Protein AF-A0A7Z7IGA4-F1 (afdb_monomer_lite)

Structure (mmCIF, N/CA/C/O backbone):
data_AF-A0A7Z7IGA4-F1
#
_entry.id   AF-A0A7Z7IGA4-F1
#
loop_
_atom_site.group_PDB
_atom_site.id
_atom_site.type_symbol
_atom_site.label_atom_id
_atom_site.label_alt_id
_atom_site.label_comp_id
_atom_site.label_asym_id
_atom_site.label_entity_id
_atom_site.label_seq_id
_atom_site.pdbx_PDB_ins_code
_atom_site.Cartn_x
_atom_site.Cartn_y
_atom_site.Cartn_z
_atom_site.occupancy
_atom_site.B_iso_or_equiv
_atom_site.auth_seq_id
_atom_site.auth_comp_id
_atom_site.auth_asym_id
_atom_site.auth_atom_id
_atom_site.pdbx_PDB_model_num
ATOM 1 N N . MET A 1 1 ? 48.650 21.631 -18.322 1.00 57.47 1 MET A N 1
ATOM 2 C CA . MET A 1 1 ? 47.299 22.144 -18.652 1.00 57.47 1 MET A CA 1
ATOM 3 C C . MET A 1 1 ? 46.477 21.153 -19.477 1.00 57.47 1 MET A C 1
ATOM 5 O O . MET A 1 1 ? 45.385 20.822 -19.048 1.00 57.47 1 MET A O 1
ATOM 9 N N . LYS A 1 2 ? 46.986 20.619 -20.602 1.00 58.34 2 LYS A N 1
ATOM 10 C CA . LYS A 1 2 ? 46.256 19.642 -21.442 1.00 58.34 2 LYS A CA 1
ATOM 11 C C . LYS A 1 2 ? 45.851 18.351 -20.706 1.00 58.34 2 LYS A C 1
ATOM 13 O O . LYS A 1 2 ? 44.697 17.960 -20.766 1.00 58.34 2 LYS A O 1
ATOM 18 N N . HIS A 1 3 ? 46.769 17.742 -19.952 1.00 60.06 3 HIS A N 1
ATOM 19 C CA . HIS A 1 3 ? 46.499 16.492 -19.223 1.00 60.06 3 HIS A CA 1
ATOM 20 C C . HIS A 1 3 ? 45.496 16.657 -18.074 1.00 60.06 3 HIS A C 1
ATOM 22 O O . HIS A 1 3 ? 44.693 15.769 -17.821 1.00 60.06 3 HIS A O 1
ATOM 28 N N . THR A 1 4 ? 45.501 17.816 -17.412 1.00 62.72 4 THR A N 1
ATOM 29 C CA . THR A 1 4 ? 44.571 18.138 -16.323 1.00 62.72 4 THR A CA 1
ATOM 30 C C . THR A 1 4 ? 43.134 18.244 -16.834 1.00 62.72 4 THR A C 1
ATOM 32 O O . THR A 1 4 ? 42.212 17.763 -16.184 1.00 62.72 4 THR A O 1
ATOM 35 N N . LEU A 1 5 ? 42.958 18.811 -18.033 1.00 64.06 5 LEU A N 1
ATOM 36 C CA . LEU A 1 5 ? 41.659 18.900 -18.697 1.00 64.06 5 LEU A CA 1
ATOM 37 C C . LEU A 1 5 ? 41.142 17.508 -19.098 1.00 64.06 5 LEU A C 1
ATOM 39 O O . LEU A 1 5 ? 39.977 17.205 -18.867 1.00 64.06 5 LEU A O 1
ATOM 43 N N . SER A 1 6 ? 42.022 16.639 -19.613 1.00 67.31 6 SER A N 1
ATOM 44 C CA . SER A 1 6 ? 41.677 15.265 -20.013 1.00 67.31 6 SER A CA 1
ATOM 45 C C . SER A 1 6 ? 41.250 14.373 -18.840 1.00 67.31 6 SER A C 1
ATOM 47 O O . SER A 1 6 ? 40.320 13.579 -18.974 1.00 67.31 6 SER A O 1
ATOM 49 N N . ILE A 1 7 ? 41.902 14.508 -17.680 1.00 70.69 7 ILE A N 1
ATOM 50 C CA . ILE A 1 7 ? 41.540 13.749 -16.472 1.00 70.69 7 ILE A CA 1
ATOM 51 C C . ILE A 1 7 ? 40.176 14.208 -15.945 1.00 70.69 7 ILE A C 1
ATOM 53 O O . ILE A 1 7 ? 39.344 13.374 -15.595 1.00 70.69 7 ILE A O 1
ATOM 57 N N . LEU A 1 8 ? 39.913 15.518 -15.952 1.00 71.19 8 LEU A N 1
ATOM 58 C CA . LEU A 1 8 ? 38.637 16.065 -15.493 1.00 71.19 8 LEU A CA 1
ATOM 59 C C . LEU A 1 8 ? 37.469 15.611 -16.383 1.00 71.19 8 LEU A C 1
ATOM 61 O O . LEU A 1 8 ? 36.411 15.252 -15.871 1.00 71.19 8 LEU A O 1
ATOM 65 N N . THR A 1 9 ? 37.671 15.553 -17.703 1.00 69.31 9 THR A N 1
ATOM 66 C CA . THR A 1 9 ? 36.652 15.045 -18.637 1.00 69.31 9 THR A CA 1
ATOM 67 C C . THR A 1 9 ? 36.370 13.555 -18.456 1.00 69.31 9 THR A C 1
ATOM 69 O O . THR A 1 9 ? 35.217 13.142 -18.554 1.00 69.31 9 THR A O 1
ATOM 72 N N . LEU A 1 10 ? 37.390 12.745 -18.148 1.00 70.50 10 LEU A N 1
ATOM 73 C CA . LEU A 1 10 ? 37.212 11.307 -17.927 1.00 70.50 10 LEU A CA 1
ATOM 74 C C . LEU A 1 10 ? 36.508 11.024 -16.590 1.00 70.50 10 LEU A C 1
ATOM 76 O O . LEU A 1 10 ? 35.638 10.160 -16.519 1.00 70.50 10 LEU A O 1
ATOM 80 N N . ALA A 1 11 ? 36.837 11.796 -15.551 1.00 66.62 11 ALA A N 1
ATOM 81 C CA . ALA A 1 11 ? 36.171 11.718 -14.255 1.00 66.62 11 ALA A CA 1
ATOM 82 C C . ALA A 1 11 ? 34.686 12.107 -14.350 1.00 66.62 11 ALA A C 1
ATOM 84 O O . ALA A 1 11 ? 33.841 11.433 -13.767 1.00 66.62 11 ALA A O 1
ATOM 85 N N . LEU A 1 12 ? 34.349 13.142 -15.127 1.00 64.25 12 LEU A N 1
ATOM 86 C CA . LEU A 1 12 ? 32.959 13.563 -15.312 1.00 64.25 12 LEU A CA 1
ATOM 87 C C . LEU A 1 12 ? 32.132 12.517 -16.080 1.00 64.25 12 LEU A C 1
ATOM 89 O O . LEU A 1 12 ? 30.990 12.256 -15.710 1.00 64.25 12 LEU A O 1
ATOM 93 N N . ALA A 1 13 ? 32.724 11.861 -17.084 1.00 63.81 13 ALA A N 1
ATOM 94 C CA . ALA A 1 13 ? 32.073 10.774 -17.819 1.00 63.81 13 ALA A CA 1
ATOM 95 C C . ALA A 1 13 ? 31.801 9.537 -16.939 1.00 63.81 13 ALA A C 1
ATOM 97 O O . ALA A 1 13 ? 30.777 8.879 -17.103 1.00 63.81 13 ALA A O 1
ATOM 98 N N . ALA A 1 14 ? 32.675 9.235 -15.972 1.00 63.88 14 ALA A N 1
ATOM 99 C CA . ALA A 1 14 ? 32.486 8.111 -15.051 1.00 63.88 14 ALA A CA 1
ATOM 100 C C . ALA A 1 14 ? 31.331 8.328 -14.050 1.00 63.88 14 ALA A C 1
ATOM 102 O O . ALA A 1 14 ? 30.730 7.362 -13.578 1.00 63.88 14 ALA A O 1
ATOM 103 N N . VAL A 1 15 ? 30.991 9.583 -13.735 1.00 62.53 15 VAL A N 1
ATOM 104 C CA . VAL A 1 15 ? 29.890 9.917 -12.814 1.00 62.53 15 VAL A CA 1
ATOM 105 C C . VAL A 1 15 ? 28.524 9.797 -13.499 1.00 62.53 15 VAL A C 1
ATOM 107 O O . VAL A 1 15 ? 27.558 9.392 -12.858 1.00 62.53 15 VAL A O 1
ATOM 110 N N . THR A 1 16 ? 28.425 10.066 -14.806 1.00 61.34 16 THR A N 1
ATOM 111 C CA . T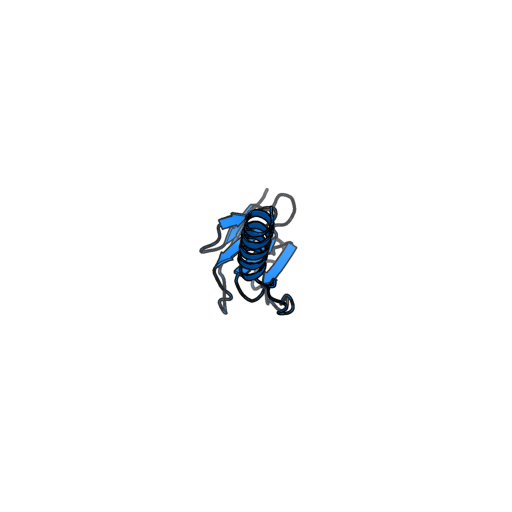HR A 1 16 ? 27.141 9.995 -15.531 1.00 61.34 16 THR A CA 1
ATOM 112 C C . THR A 1 16 ? 26.679 8.567 -15.835 1.00 61.34 16 THR A C 1
ATOM 114 O O . THR A 1 16 ? 25.499 8.358 -16.090 1.00 61.34 16 THR A O 1
ATOM 117 N N . LEU A 1 17 ? 27.575 7.575 -15.781 1.00 60.03 17 LEU A N 1
ATOM 118 C CA . LEU A 1 17 ? 27.256 6.154 -16.006 1.00 60.03 17 LEU A CA 1
ATOM 119 C C . LEU A 1 17 ? 26.478 5.494 -14.854 1.00 60.03 17 LEU A C 1
ATOM 121 O O . LEU A 1 17 ? 25.923 4.418 -15.045 1.00 60.03 17 LEU A O 1
ATOM 125 N N . HIS A 1 18 ? 26.416 6.126 -13.679 1.00 57.25 18 HIS A N 1
ATOM 126 C CA . HIS A 1 18 ? 25.700 5.598 -12.510 1.00 57.25 18 HIS A CA 1
ATOM 127 C C . HIS A 1 18 ? 24.316 6.227 -12.300 1.00 57.25 18 HIS A C 1
ATOM 129 O O . HIS A 1 18 ? 23.675 5.974 -11.283 1.00 57.25 18 HIS A O 1
ATOM 135 N N . ALA A 1 19 ? 23.840 7.045 -13.242 1.00 59.50 19 ALA A N 1
ATOM 136 C CA . ALA A 1 19 ? 22.472 7.540 -13.211 1.00 59.50 19 ALA A CA 1
ATOM 137 C C . ALA A 1 19 ? 21.523 6.413 -13.645 1.00 59.50 19 ALA A C 1
ATOM 139 O O . ALA A 1 19 ? 21.253 6.227 -14.831 1.00 59.50 19 AL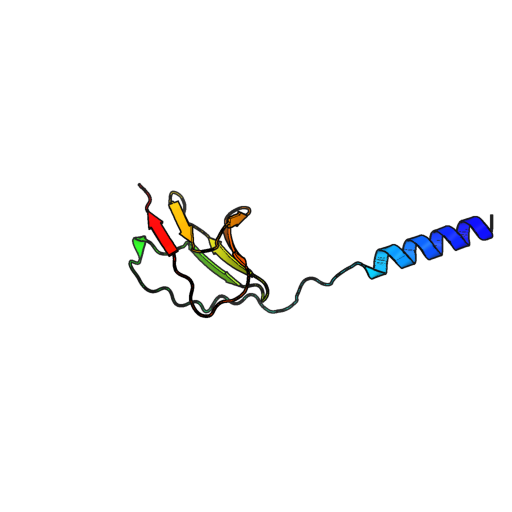A A O 1
ATOM 140 N N . THR A 1 20 ? 21.034 5.632 -12.684 1.00 63.81 20 THR A N 1
ATOM 141 C CA . THR A 1 20 ? 19.926 4.705 -12.920 1.00 63.81 20 THR A CA 1
ATOM 142 C C . THR A 1 20 ? 18.673 5.534 -13.185 1.00 63.81 20 THR A C 1
ATOM 144 O O . THR A 1 20 ? 18.275 6.333 -12.335 1.00 63.81 20 THR A O 1
ATOM 147 N N . ALA A 1 21 ? 18.054 5.376 -14.356 1.00 60.44 21 ALA A N 1
ATOM 148 C CA . ALA A 1 21 ? 16.716 5.910 -14.575 1.00 60.44 21 ALA A CA 1
ATOM 149 C C . ALA A 1 21 ? 15.788 5.301 -13.516 1.00 60.44 21 ALA A C 1
ATOM 151 O O . ALA A 1 21 ? 15.802 4.085 -13.320 1.00 60.44 21 ALA A O 1
ATOM 152 N N . ALA A 1 22 ? 15.027 6.138 -12.808 1.00 64.00 22 ALA A N 1
ATOM 153 C CA . ALA A 1 22 ? 13.944 5.636 -11.974 1.00 64.00 22 ALA A CA 1
ATOM 154 C C . ALA A 1 22 ? 13.013 4.804 -12.865 1.00 64.00 22 ALA A C 1
ATOM 156 O O . ALA A 1 22 ? 12.760 5.202 -14.008 1.00 64.00 22 ALA A O 1
ATOM 157 N N . GLY A 1 23 ? 12.564 3.648 -12.368 1.00 61.62 23 GLY A N 1
ATOM 158 C CA . GLY A 1 23 ? 11.643 2.786 -13.101 1.00 61.62 23 GLY A CA 1
ATOM 159 C C . GLY A 1 23 ? 10.466 3.615 -13.606 1.00 61.62 23 GLY A C 1
ATOM 160 O O . GLY A 1 23 ? 9.824 4.322 -12.835 1.00 61.62 23 GLY A O 1
ATOM 161 N N . THR A 1 24 ? 10.234 3.597 -14.917 1.00 60.34 24 THR A N 1
ATOM 162 C CA . THR A 1 24 ? 9.073 4.255 -15.534 1.00 60.34 24 THR A CA 1
ATOM 163 C C . THR A 1 24 ? 7.853 3.345 -15.546 1.00 60.34 24 THR A C 1
ATOM 165 O O . THR A 1 24 ? 6.888 3.645 -16.250 1.00 60.34 24 THR A O 1
ATOM 168 N N . ASP A 1 25 ? 7.915 2.216 -14.837 1.00 69.19 25 ASP A N 1
ATOM 169 C CA . ASP A 1 25 ? 6.758 1.358 -14.679 1.00 69.19 25 ASP A CA 1
ATOM 170 C C . ASP A 1 25 ? 5.657 2.187 -14.009 1.00 69.19 25 ASP A C 1
ATOM 172 O O . ASP A 1 25 ? 5.910 2.877 -13.013 1.00 69.19 25 ASP A O 1
ATOM 176 N N . PRO A 1 26 ? 4.461 2.240 -14.616 1.00 82.38 26 PRO A N 1
ATOM 177 C CA . PRO A 1 26 ? 3.372 3.010 -14.056 1.00 82.38 26 PRO A CA 1
ATOM 178 C C . PRO A 1 26 ? 3.069 2.466 -12.664 1.00 82.38 26 PRO A C 1
ATOM 180 O O . PRO A 1 26 ? 2.978 1.256 -12.476 1.00 82.38 26 PRO A O 1
ATOM 183 N N . LEU A 1 27 ? 2.914 3.375 -11.701 1.00 93.00 27 LEU A N 1
ATOM 184 C CA . LEU A 1 27 ? 2.452 3.010 -10.369 1.00 93.00 27 LEU A CA 1
ATOM 185 C C . LEU A 1 27 ? 1.140 2.232 -10.496 1.00 93.00 27 LEU A C 1
ATOM 187 O O . LEU A 1 27 ? 0.209 2.692 -11.164 1.00 93.00 27 LEU A O 1
ATOM 191 N N . ASP A 1 28 ? 1.078 1.082 -9.842 1.00 94.62 28 ASP A N 1
ATOM 192 C CA . ASP A 1 28 ? -0.084 0.204 -9.864 1.00 94.62 28 ASP A CA 1
ATOM 193 C C . ASP A 1 28 ? -0.886 0.381 -8.571 1.00 94.62 28 ASP A C 1
ATOM 195 O O . ASP A 1 28 ? -0.367 0.192 -7.469 1.00 94.62 28 ASP A O 1
ATOM 199 N N . PHE A 1 29 ? -2.148 0.787 -8.720 1.00 95.62 29 PHE A N 1
ATOM 200 C CA . PHE A 1 29 ? -3.089 1.082 -7.636 1.00 95.62 29 PHE A CA 1
ATOM 201 C C . PHE A 1 29 ? -4.228 0.056 -7.546 1.00 95.62 29 PHE A C 1
ATOM 203 O O . PHE A 1 29 ? -5.124 0.225 -6.713 1.00 95.62 29 PHE A O 1
ATOM 210 N N . ASP A 1 30 ? -4.220 -0.993 -8.371 1.00 94.44 30 ASP A N 1
ATOM 211 C CA . ASP A 1 30 ? -5.358 -1.900 -8.571 1.00 94.44 30 ASP A CA 1
ATOM 212 C C . ASP A 1 30 ? -5.443 -2.997 -7.487 1.00 94.44 30 ASP A C 1
ATOM 214 O O . ASP A 1 30 ? -5.746 -4.162 -7.746 1.00 94.44 30 ASP A O 1
ATOM 218 N N . TYR A 1 31 ? -5.203 -2.618 -6.230 1.00 94.94 31 TYR A N 1
ATOM 219 C CA . TYR A 1 31 ? -5.272 -3.519 -5.083 1.00 94.94 31 TYR A CA 1
ATOM 220 C C . TYR A 1 31 ? -6.702 -3.687 -4.567 1.00 94.94 31 TYR A C 1
ATOM 222 O O . TYR A 1 31 ? -7.377 -2.725 -4.185 1.00 94.94 31 TYR A O 1
ATOM 230 N N . GLU A 1 32 ? -7.134 -4.940 -4.436 1.00 95.44 32 GLU A N 1
ATOM 231 C CA . GLU A 1 32 ? -8.330 -5.286 -3.677 1.00 95.44 32 GLU A CA 1
ATOM 232 C C . GLU A 1 32 ? -8.003 -5.378 -2.181 1.00 95.44 32 GLU A C 1
ATOM 234 O O . GLU A 1 32 ? -7.048 -6.035 -1.767 1.00 95.44 32 GLU A O 1
ATOM 239 N N . ILE A 1 33 ? -8.818 -4.729 -1.346 1.00 93.94 33 ILE A N 1
ATOM 240 C CA . ILE A 1 33 ? -8.659 -4.774 0.109 1.00 93.94 33 ILE A CA 1
ATOM 241 C C . ILE A 1 33 ? -9.834 -5.527 0.719 1.00 93.94 33 ILE A C 1
ATOM 243 O O . ILE A 1 33 ? -10.953 -5.015 0.782 1.00 93.94 33 ILE A O 1
ATOM 247 N N . ALA A 1 34 ? -9.551 -6.727 1.217 1.00 91.25 34 ALA A N 1
ATOM 248 C CA . ALA A 1 34 ? -10.493 -7.516 1.995 1.00 91.25 34 ALA A CA 1
ATOM 249 C C . ALA A 1 34 ? -10.491 -7.074 3.469 1.00 91.25 34 ALA A C 1
ATOM 251 O O . ALA A 1 34 ? -9.432 -6.889 4.067 1.00 91.25 34 ALA A O 1
ATOM 252 N N . GLY A 1 35 ? -11.675 -6.953 4.076 1.00 85.38 35 GLY A N 1
ATOM 253 C CA . GLY A 1 35 ? -11.828 -6.679 5.509 1.00 85.38 35 GLY A CA 1
ATOM 254 C C . GLY A 1 35 ? -12.761 -5.513 5.831 1.00 85.38 35 GLY A C 1
ATOM 255 O O . GLY A 1 35 ? -13.573 -5.086 5.011 1.00 85.38 35 GLY A O 1
ATOM 256 N N . ASN A 1 36 ? -12.668 -5.016 7.067 1.00 87.75 36 ASN A N 1
ATOM 257 C CA . ASN A 1 36 ? -13.493 -3.914 7.551 1.00 87.75 36 ASN A CA 1
ATOM 258 C C . ASN A 1 36 ? -13.084 -2.587 6.889 1.00 87.75 36 ASN A C 1
ATOM 260 O O . ASN A 1 36 ? -11.914 -2.205 6.890 1.00 87.75 36 ASN A O 1
ATOM 264 N N . VAL A 1 37 ? -14.065 -1.832 6.389 1.00 87.56 37 VAL A N 1
ATOM 265 C CA . VAL A 1 37 ? -13.848 -0.523 5.754 1.00 87.56 37 VAL A CA 1
ATOM 266 C C . VAL A 1 37 ? -13.167 0.492 6.681 1.00 87.56 37 VAL A C 1
ATOM 268 O O . VAL A 1 37 ? -12.419 1.343 6.199 1.00 87.56 37 VAL A O 1
ATOM 271 N N . LEU A 1 38 ? -13.384 0.393 7.998 1.00 87.44 38 LEU A N 1
ATOM 272 C CA . LEU A 1 38 ? -12.771 1.283 8.994 1.00 87.44 38 LEU A CA 1
ATOM 273 C C . LEU A 1 38 ? -11.280 0.995 9.211 1.00 87.44 38 LEU A C 1
ATOM 275 O O . LEU A 1 38 ? -10.522 1.884 9.585 1.00 87.44 38 LEU A O 1
ATOM 279 N N . GLU A 1 39 ? -10.853 -0.233 8.934 1.00 90.94 39 GLU A N 1
ATOM 280 C CA . GLU A 1 39 ? -9.465 -0.683 9.065 1.00 90.94 39 GLU A CA 1
ATOM 281 C C . GLU A 1 39 ? -8.678 -0.503 7.764 1.00 90.94 39 GLU A C 1
ATOM 283 O O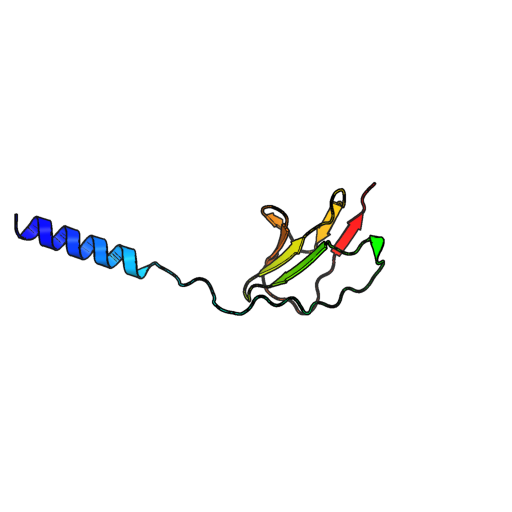 . GLU A 1 39 ? -7.474 -0.747 7.715 1.00 90.94 39 GLU A O 1
ATOM 288 N N . ARG A 1 40 ? -9.336 -0.047 6.694 1.00 93.81 40 ARG A N 1
ATOM 289 C CA . ARG A 1 40 ? -8.718 0.111 5.382 1.00 93.81 40 ARG A CA 1
ATOM 290 C C . ARG A 1 40 ? -7.670 1.234 5.394 1.00 93.81 40 ARG A C 1
ATOM 292 O O . ARG A 1 40 ? -8.012 2.355 5.795 1.00 93.81 40 ARG A O 1
ATOM 299 N N . PRO A 1 41 ? -6.449 0.988 4.884 1.00 95.56 41 PRO A N 1
ATOM 300 C CA . PRO A 1 41 ? -5.472 2.036 4.608 1.00 95.56 41 PRO A CA 1
ATOM 301 C C . PRO A 1 41 ? -6.056 3.188 3.770 1.00 95.56 41 PRO A C 1
ATOM 303 O O . PRO A 1 41 ? -7.123 3.085 3.148 1.00 95.56 41 PRO A O 1
ATOM 306 N N . ALA A 1 42 ? -5.375 4.327 3.772 1.00 95.81 42 ALA A N 1
ATOM 307 C CA . ALA A 1 42 ? -5.731 5.459 2.925 1.00 95.81 42 ALA A CA 1
ATOM 308 C C . ALA A 1 42 ? -5.422 5.177 1.448 1.00 95.81 42 ALA A C 1
ATOM 310 O O . ALA A 1 42 ? -6.217 5.551 0.588 1.00 95.81 42 ALA A O 1
ATOM 311 N N . LEU A 1 43 ? -4.295 4.511 1.182 1.00 96.56 43 LEU A N 1
ATOM 312 C CA . LEU A 1 43 ? -3.786 4.218 -0.154 1.00 96.56 43 LEU A CA 1
ATOM 313 C C . LEU A 1 43 ? -2.920 2.952 -0.114 1.00 96.56 43 LEU A C 1
ATOM 315 O O . LEU A 1 43 ? -2.200 2.741 0.865 1.00 96.56 43 LEU A O 1
ATOM 319 N N . VAL A 1 44 ? -2.986 2.139 -1.168 1.00 97.50 44 VAL A N 1
ATOM 320 C CA . VAL A 1 44 ? -2.075 1.014 -1.420 1.00 97.50 44 VAL A CA 1
ATOM 321 C C . VAL A 1 44 ? -1.667 1.074 -2.888 1.00 97.50 44 VAL A C 1
ATOM 323 O O . VAL A 1 44 ? -2.534 1.283 -3.735 1.00 97.50 44 VAL A O 1
ATOM 326 N N . PHE A 1 45 ? -0.372 0.958 -3.175 1.00 97.12 45 PHE A N 1
ATOM 327 C CA . PHE A 1 45 ? 0.157 0.922 -4.541 1.00 97.12 45 PHE A CA 1
ATOM 328 C C . PHE A 1 45 ? 1.524 0.235 -4.590 1.00 97.12 45 PHE A C 1
ATOM 330 O O . PHE A 1 45 ? 2.158 0.075 -3.547 1.00 97.12 45 PHE A O 1
ATOM 337 N N . ASN A 1 46 ? 2.007 -0.125 -5.776 1.00 96.25 46 ASN A N 1
ATOM 338 C CA . ASN A 1 46 ? 3.404 -0.511 -5.985 1.00 96.25 46 ASN A CA 1
ATOM 339 C C . ASN A 1 46 ? 4.061 0.292 -7.112 1.00 96.25 46 ASN A C 1
ATOM 341 O O . ASN A 1 46 ? 3.376 0.905 -7.931 1.00 96.25 46 ASN A O 1
ATOM 345 N N . ASP A 1 47 ? 5.392 0.302 -7.128 1.00 94.06 47 ASP A N 1
ATOM 346 C CA . ASP A 1 47 ? 6.224 0.946 -8.157 1.00 94.06 47 ASP A CA 1
ATOM 347 C C . ASP A 1 47 ? 6.973 -0.066 -9.046 1.00 94.06 47 ASP A C 1
ATOM 349 O O . ASP A 1 47 ? 7.988 0.263 -9.661 1.00 94.06 47 ASP A O 1
ATOM 353 N N . GLY A 1 48 ? 6.509 -1.319 -9.071 1.00 92.56 48 GLY A N 1
ATOM 354 C CA . GLY A 1 48 ? 7.191 -2.441 -9.718 1.00 92.56 4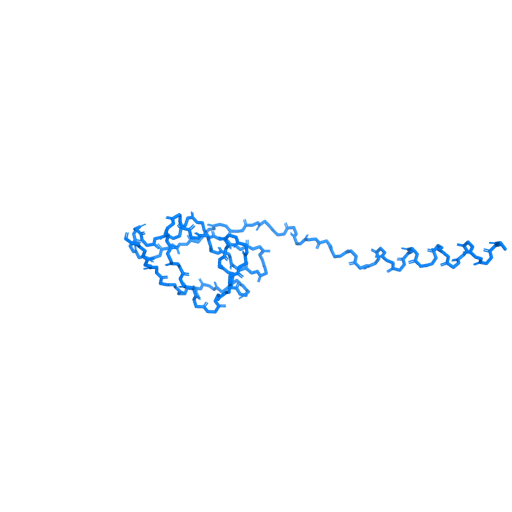8 GLY A CA 1
ATOM 355 C C . GLY A 1 48 ? 8.340 -3.050 -8.905 1.00 92.56 48 GLY A C 1
ATOM 356 O O . GLY A 1 48 ? 8.782 -4.152 -9.231 1.00 92.56 48 GLY A O 1
ATOM 357 N N . SER A 1 49 ? 8.805 -2.391 -7.837 1.00 93.62 49 SER A N 1
ATOM 358 C CA . SER A 1 49 ? 9.858 -2.904 -6.949 1.00 93.62 49 SER A CA 1
ATOM 359 C C . SER A 1 49 ? 9.343 -3.191 -5.547 1.00 93.62 49 SER A C 1
ATOM 361 O O . SER A 1 49 ? 9.568 -4.288 -5.053 1.00 93.62 49 SER A O 1
ATOM 363 N N . ASP A 1 50 ? 8.628 -2.251 -4.935 1.00 96.69 50 ASP A N 1
ATOM 364 C CA . ASP A 1 50 ? 8.120 -2.350 -3.569 1.00 96.69 50 ASP A CA 1
ATOM 365 C C . ASP A 1 50 ? 6.631 -1.985 -3.508 1.00 96.69 50 ASP A C 1
ATOM 367 O O . ASP A 1 50 ? 6.106 -1.248 -4.348 1.00 96.69 50 ASP A O 1
ATOM 371 N N . THR A 1 51 ? 5.936 -2.491 -2.488 1.00 97.81 51 THR A N 1
ATOM 372 C CA . THR A 1 51 ? 4.524 -2.180 -2.233 1.00 97.81 51 THR A CA 1
ATOM 373 C C . THR A 1 51 ? 4.389 -1.238 -1.042 1.00 97.81 51 THR A C 1
ATOM 375 O O . THR A 1 51 ? 4.917 -1.485 0.043 1.00 97.81 51 THR A O 1
ATOM 378 N N . TYR A 1 52 ? 3.625 -0.169 -1.221 1.00 98.12 52 TYR A N 1
ATOM 379 C CA . TYR A 1 52 ? 3.490 0.940 -0.290 1.00 98.12 52 TYR A CA 1
ATOM 380 C C . TYR A 1 52 ? 2.080 0.993 0.285 1.00 98.12 52 TYR A C 1
ATOM 382 O O . TYR A 1 52 ? 1.089 1.011 -0.443 1.00 98.12 52 TYR A O 1
ATOM 390 N N . PHE A 1 53 ? 1.994 1.096 1.608 1.00 98.19 53 PHE A N 1
ATOM 391 C CA . PHE A 1 53 ? 0.746 1.235 2.347 1.00 98.19 53 PHE A CA 1
ATOM 392 C C . PHE A 1 53 ? 0.733 2.565 3.088 1.00 98.19 53 PHE A C 1
ATOM 394 O O . PHE A 1 53 ? 1.572 2.797 3.957 1.00 98.19 53 PHE A O 1
ATOM 401 N N . GLN A 1 54 ? -0.236 3.430 2.801 1.00 97.88 54 GLN A N 1
ATOM 402 C CA . GLN A 1 54 ? -0.422 4.682 3.529 1.00 97.88 54 GLN A CA 1
ATOM 403 C C . GLN A 1 54 ? -1.487 4.514 4.621 1.00 97.88 54 GLN A C 1
ATOM 405 O O . GLN A 1 54 ? -2.658 4.299 4.291 1.00 97.88 54 GLN A O 1
ATOM 410 N N . PRO A 1 55 ? -1.151 4.652 5.914 1.00 96.19 55 PRO A N 1
ATOM 411 C CA . PRO A 1 55 ? -2.147 4.671 6.981 1.00 96.19 55 PRO A CA 1
ATOM 412 C C . PRO A 1 55 ? -3.047 5.914 6.891 1.00 96.19 55 PRO A C 1
ATOM 414 O O . PRO A 1 55 ? -2.632 6.975 6.414 1.00 96.19 55 PRO A O 1
ATOM 417 N N . ARG A 1 56 ? -4.281 5.821 7.396 1.00 93.81 56 ARG A N 1
ATOM 418 C CA . ARG A 1 56 ? -5.110 7.010 7.668 1.00 93.81 56 ARG A CA 1
ATOM 419 C C . ARG A 1 56 ? -4.545 7.803 8.849 1.00 93.81 56 ARG A C 1
ATOM 421 O O . ARG A 1 56 ? -3.805 7.277 9.676 1.00 93.81 56 ARG A O 1
ATOM 428 N N . ALA A 1 57 ? -4.938 9.069 8.971 1.00 91.81 57 ALA A N 1
ATOM 429 C CA . ALA A 1 57 ? -4.596 9.871 10.144 1.00 91.81 57 ALA A CA 1
ATOM 430 C C . ALA A 1 57 ? -5.101 9.190 11.431 1.00 91.81 57 ALA A C 1
ATOM 432 O O . ALA A 1 57 ? -6.272 8.832 11.522 1.00 91.81 57 ALA A O 1
ATOM 433 N N . GLY A 1 58 ? -4.209 8.995 12.408 1.00 91.25 58 GLY A N 1
ATOM 434 C CA . GLY A 1 58 ? -4.519 8.319 13.676 1.00 91.25 58 GLY A CA 1
ATOM 435 C C . GLY A 1 58 ? -4.607 6.788 13.601 1.00 91.25 58 GLY A C 1
ATOM 436 O O . GLY A 1 58 ? -4.752 6.144 14.638 1.00 91.25 58 GLY A O 1
ATOM 437 N N . GLN A 1 59 ? -4.484 6.192 12.412 1.00 92.94 59 GLN A N 1
ATOM 438 C CA . GLN A 1 59 ? -4.487 4.743 12.241 1.00 92.94 59 GLN A CA 1
ATOM 439 C C . GLN A 1 59 ? -3.097 4.165 12.529 1.00 92.94 59 GLN A C 1
ATOM 441 O O . GLN A 1 59 ? -2.106 4.562 11.917 1.00 92.94 59 GLN A O 1
ATOM 446 N N . SER A 1 60 ? -3.033 3.180 13.421 1.00 92.06 60 SER A N 1
ATOM 447 C CA . SER A 1 60 ? -1.867 2.317 13.596 1.00 92.06 60 SER A CA 1
ATOM 448 C C . SER A 1 60 ? -1.981 1.139 12.630 1.00 92.06 60 SER A C 1
ATOM 450 O O . SER A 1 60 ? -2.857 0.284 12.770 1.00 92.06 60 SER A O 1
ATOM 452 N N . LEU A 1 61 ? -1.116 1.115 11.617 1.00 94.56 61 LEU A N 1
ATOM 453 C CA . LEU A 1 61 ? -1.089 0.077 10.591 1.00 94.56 61 LEU A CA 1
ATOM 454 C C . LEU A 1 61 ? 0.155 -0.794 10.766 1.00 94.56 61 LEU A C 1
ATOM 456 O O . LEU A 1 61 ? 1.276 -0.285 10.792 1.00 94.56 61 LEU A O 1
ATOM 460 N N . ARG A 1 62 ? -0.038 -2.110 10.842 1.00 95.94 62 ARG A N 1
ATOM 461 C CA . ARG A 1 62 ? 1.044 -3.095 10.841 1.00 95.94 62 ARG A CA 1
ATOM 462 C C . ARG A 1 62 ? 0.875 -4.020 9.647 1.00 95.94 62 ARG A C 1
ATOM 464 O O . ARG A 1 62 ? -0.125 -4.724 9.554 1.00 95.94 62 ARG A O 1
ATOM 471 N N . VAL A 1 63 ? 1.862 -4.022 8.763 1.00 97.31 63 VAL A N 1
ATOM 472 C CA . VAL A 1 63 ? 1.877 -4.830 7.539 1.00 97.31 63 VAL A CA 1
ATOM 473 C C . VAL A 1 63 ? 2.946 -5.910 7.673 1.00 97.31 63 VAL A C 1
ATOM 475 O O . VAL A 1 63 ? 4.053 -5.624 8.139 1.00 97.31 63 VAL A O 1
ATOM 478 N N . ASP A 1 64 ? 2.622 -7.147 7.305 1.00 97.44 64 ASP A N 1
ATOM 479 C CA . ASP A 1 64 ? 3.561 -8.267 7.385 1.00 97.44 64 ASP A CA 1
ATOM 480 C C . ASP A 1 64 ? 4.757 -8.034 6.451 1.00 97.44 64 ASP A C 1
ATOM 482 O O . ASP A 1 64 ? 4.594 -7.704 5.280 1.00 97.44 64 ASP A O 1
ATOM 486 N N . GLY A 1 65 ? 5.976 -8.166 6.986 1.00 96.44 65 GLY A N 1
ATOM 487 C CA . GLY A 1 65 ? 7.212 -7.856 6.253 1.00 96.44 65 GLY A CA 1
ATOM 488 C C . GLY A 1 65 ? 7.444 -6.361 5.992 1.00 96.44 65 GLY A C 1
ATOM 489 O O . GLY A 1 65 ? 8.438 -6.003 5.364 1.00 96.44 65 GLY A O 1
ATOM 490 N N . GLY A 1 66 ? 6.554 -5.495 6.481 1.00 97.50 66 GLY A N 1
ATOM 491 C CA . GLY A 1 66 ? 6.612 -4.059 6.264 1.00 97.50 66 GLY A CA 1
ATOM 492 C C . GLY A 1 66 ? 7.575 -3.332 7.201 1.00 97.50 66 GLY A C 1
ATOM 493 O O . GLY A 1 66 ? 7.728 -3.692 8.371 1.00 97.50 66 GLY A O 1
ATOM 494 N N . HIS A 1 67 ? 8.172 -2.251 6.708 1.00 97.69 67 HIS A N 1
ATOM 495 C CA . HIS A 1 67 ? 8.947 -1.301 7.506 1.00 97.69 67 HIS A CA 1
ATOM 496 C C . HIS A 1 67 ? 8.481 0.135 7.243 1.00 97.69 67 HIS A C 1
ATOM 498 O O . HIS A 1 67 ? 7.923 0.438 6.194 1.00 97.69 67 HIS A O 1
ATOM 504 N N . SER A 1 68 ? 8.659 1.034 8.210 1.00 96.75 68 SER A N 1
ATOM 505 C CA . SER A 1 68 ? 8.224 2.427 8.063 1.00 96.75 68 SER A CA 1
ATOM 506 C C . SER A 1 68 ? 9.199 3.229 7.201 1.00 96.75 68 SER A C 1
ATOM 508 O O . SER A 1 68 ? 10.396 3.260 7.491 1.00 96.75 68 SER A O 1
ATOM 510 N N . GLN A 1 69 ? 8.677 3.939 6.202 1.00 96.94 69 GLN A N 1
ATOM 511 C CA . GLN A 1 69 ? 9.440 4.849 5.349 1.00 96.94 69 GLN A CA 1
ATOM 512 C C . GLN A 1 69 ? 8.577 6.058 4.975 1.00 96.94 69 GLN A C 1
ATOM 514 O O . GLN A 1 69 ? 7.629 5.969 4.194 1.00 96.94 69 GLN A O 1
ATOM 519 N N . GLY A 1 70 ? 8.913 7.219 5.540 1.00 95.31 70 GLY A N 1
ATOM 520 C CA . GLY A 1 70 ? 8.118 8.432 5.349 1.00 95.31 70 GLY A CA 1
ATOM 521 C C . GLY A 1 70 ? 6.662 8.226 5.802 1.00 95.31 70 GLY A C 1
ATOM 522 O O . GLY A 1 70 ? 6.453 7.750 6.919 1.00 95.31 70 GLY A O 1
ATOM 523 N N . PRO A 1 71 ? 5.653 8.574 4.979 1.00 95.50 71 PRO A N 1
ATOM 524 C CA . PRO A 1 71 ? 4.244 8.387 5.327 1.00 95.50 71 PRO A CA 1
ATOM 525 C C . PRO A 1 71 ? 3.737 6.952 5.093 1.00 95.5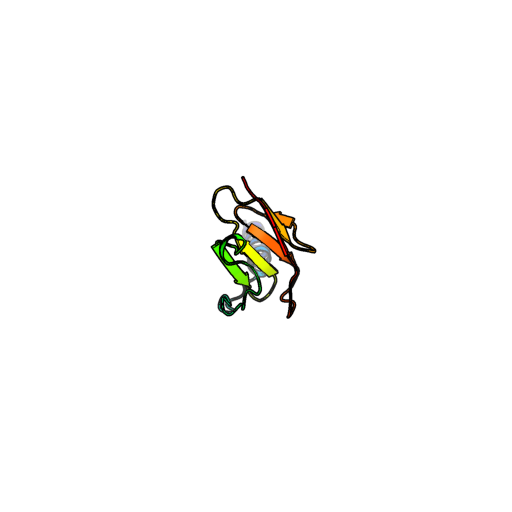0 71 PRO A C 1
ATOM 527 O O . PRO A 1 71 ? 2.546 6.702 5.279 1.00 95.50 71 PRO A O 1
ATOM 530 N N . TYR A 1 72 ? 4.603 6.029 4.662 1.00 98.06 72 TYR A N 1
ATOM 531 C CA . TYR A 1 72 ? 4.219 4.688 4.234 1.00 98.06 72 TYR A CA 1
ATOM 532 C C . TYR A 1 72 ? 4.774 3.594 5.152 1.00 98.06 72 TYR A C 1
ATOM 534 O O . TYR A 1 72 ? 5.810 3.749 5.805 1.00 98.06 72 TYR A O 1
ATOM 542 N N . VAL A 1 73 ? 4.091 2.452 5.149 1.00 98.19 73 VAL A N 1
ATOM 543 C CA . VAL A 1 73 ? 4.666 1.150 5.486 1.00 98.19 73 VAL A CA 1
ATOM 544 C C . VAL A 1 73 ? 5.002 0.456 4.168 1.00 98.19 73 VAL A C 1
ATOM 546 O O . VAL A 1 73 ? 4.123 0.300 3.323 1.00 98.19 73 VAL A O 1
ATOM 549 N N . VAL A 1 74 ? 6.263 0.081 3.981 1.00 98.31 74 VAL A N 1
ATOM 550 C CA . VAL A 1 74 ? 6.802 -0.452 2.724 1.00 98.31 74 VAL A CA 1
ATOM 551 C C . VAL A 1 74 ? 7.109 -1.931 2.881 1.00 98.31 74 VAL A C 1
ATOM 553 O O . VAL A 1 74 ? 7.823 -2.327 3.806 1.00 98.31 74 VAL A O 1
ATOM 556 N N . VAL A 1 75 ? 6.562 -2.737 1.979 1.00 98.50 75 VAL A N 1
ATOM 557 C CA . VAL A 1 75 ? 6.822 -4.171 1.856 1.00 98.50 75 VAL A CA 1
ATOM 558 C C . VAL A 1 75 ? 7.720 -4.385 0.641 1.00 98.50 75 VAL A C 1
ATOM 560 O O . VAL A 1 75 ? 7.342 -3.949 -0.446 1.00 98.50 75 VAL A O 1
ATOM 563 N N . PRO A 1 76 ? 8.873 -5.059 0.794 1.00 97.50 76 PRO A N 1
ATOM 564 C CA . PRO A 1 76 ? 9.725 -5.370 -0.342 1.00 97.50 76 PRO A CA 1
ATOM 565 C C . PRO A 1 76 ? 9.022 -6.250 -1.379 1.00 97.50 76 PRO A C 1
ATOM 567 O O . PRO A 1 76 ? 8.423 -7.268 -1.015 1.00 97.50 76 PRO A O 1
ATOM 570 N N . GLY A 1 77 ? 9.147 -5.910 -2.659 1.00 95.69 77 GLY A N 1
ATOM 571 C CA . GLY A 1 77 ? 8.516 -6.666 -3.742 1.00 95.69 77 GLY A CA 1
ATOM 572 C C . GLY A 1 77 ? 7.058 -6.288 -4.025 1.00 95.69 77 GLY A C 1
ATOM 573 O O . GLY A 1 77 ? 6.443 -5.437 -3.378 1.00 95.69 77 GLY A O 1
ATOM 574 N N . THR A 1 78 ? 6.482 -7.017 -4.981 1.00 95.81 78 THR A N 1
ATOM 575 C CA . THR A 1 78 ? 5.079 -6.922 -5.416 1.00 95.81 78 THR A CA 1
ATOM 576 C C . THR A 1 78 ? 4.341 -8.256 -5.217 1.00 95.81 78 THR A C 1
ATOM 578 O O . THR A 1 78 ? 3.911 -8.896 -6.178 1.00 95.81 78 THR A O 1
ATOM 581 N N . PRO A 1 79 ? 4.233 -8.761 -3.973 1.00 95.56 79 PRO A N 1
ATOM 582 C CA . PRO A 1 79 ? 3.567 -10.036 -3.724 1.00 95.56 79 PRO A CA 1
ATOM 583 C C . PRO A 1 79 ? 2.070 -9.960 -4.062 1.00 95.56 79 PRO A C 1
ATOM 585 O O . PRO A 1 79 ? 1.416 -8.949 -3.820 1.00 95.56 79 PRO A O 1
ATOM 588 N N . GLU A 1 80 ? 1.519 -11.073 -4.551 1.00 94.25 80 GLU A N 1
ATOM 589 C CA . GLU A 1 80 ? 0.105 -11.195 -4.949 1.00 94.25 80 GLU A CA 1
ATOM 590 C C . GLU A 1 80 ? -0.869 -10.888 -3.798 1.00 94.25 80 GLU A C 1
ATOM 592 O O . GLU A 1 80 ? -1.951 -10.350 -4.011 1.00 94.25 80 GLU A O 1
ATOM 597 N N . ALA A 1 81 ? -0.483 -11.213 -2.562 1.00 96.19 81 ALA A N 1
ATOM 598 C CA . ALA A 1 81 ? -1.283 -10.950 -1.376 1.00 96.19 81 ALA A CA 1
ATOM 599 C C . ALA A 1 81 ? -0.404 -10.508 -0.206 1.00 96.19 81 ALA A C 1
ATOM 601 O O . ALA A 1 81 ? 0.648 -11.091 0.064 1.00 96.19 81 ALA A O 1
ATOM 602 N N . ILE A 1 82 ? -0.884 -9.509 0.536 1.00 96.69 82 ILE A N 1
ATOM 603 C CA . ILE A 1 82 ? -0.218 -8.966 1.720 1.00 96.69 82 ILE A CA 1
ATOM 604 C C . ILE A 1 82 ? -1.216 -8.945 2.867 1.00 96.69 82 ILE A C 1
ATOM 606 O O . ILE A 1 82 ? -2.343 -8.469 2.730 1.00 96.69 82 ILE A O 1
ATOM 610 N N . ARG A 1 83 ? -0.792 -9.455 4.022 1.00 96.69 83 ARG A N 1
ATOM 611 C CA . ARG A 1 83 ? -1.574 -9.378 5.252 1.00 96.69 83 ARG A CA 1
ATOM 612 C C . ARG A 1 83 ? -1.195 -8.132 6.027 1.00 96.69 83 ARG A C 1
ATOM 614 O O . ARG A 1 83 ? -0.021 -7.794 6.173 1.00 96.69 83 ARG A O 1
ATOM 621 N N . TYR A 1 84 ? -2.210 -7.472 6.557 1.00 95.38 84 TYR A N 1
ATOM 622 C CA . TYR A 1 84 ? -2.031 -6.364 7.471 1.00 95.38 84 TYR A CA 1
ATOM 623 C C . TYR A 1 84 ? -3.027 -6.469 8.621 1.00 95.38 84 TYR A C 1
ATOM 625 O O . TYR A 1 84 ? -4.046 -7.154 8.545 1.00 95.38 84 TYR A O 1
ATOM 633 N N . SER A 1 85 ? -2.711 -5.765 9.696 1.00 94.06 85 SER A N 1
ATOM 634 C CA . SER A 1 85 ? -3.612 -5.490 10.805 1.00 94.06 85 SER A CA 1
ATOM 635 C C . SER A 1 85 ? -3.654 -3.985 11.007 1.00 94.06 85 SER A C 1
ATOM 637 O O . SER A 1 85 ? -2.635 -3.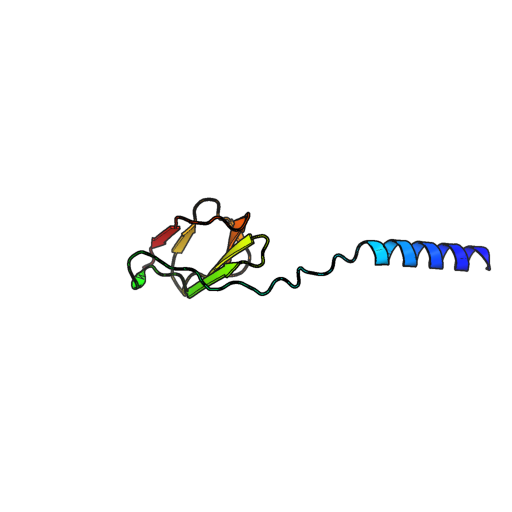300 10.885 1.00 94.06 85 SER A O 1
ATOM 639 N N . ALA A 1 86 ? -4.839 -3.463 11.288 1.00 91.38 86 ALA A N 1
ATOM 640 C CA . ALA A 1 86 ? -5.012 -2.068 11.635 1.00 91.38 86 ALA A CA 1
ATOM 641 C C . ALA A 1 86 ? -5.742 -1.967 12.972 1.00 91.38 86 ALA A C 1
ATOM 643 O O . ALA A 1 86 ? -6.661 -2.728 13.260 1.00 91.38 86 ALA A O 1
ATOM 644 N N . GLY A 1 87 ? -5.312 -1.013 13.784 1.00 79.75 87 GLY A N 1
ATOM 645 C CA . GLY A 1 87 ? -5.984 -0.591 15.005 1.00 79.75 87 GLY A CA 1
ATOM 646 C C . GLY A 1 87 ? -5.737 0.899 15.199 1.00 79.75 87 GLY A C 1
ATOM 647 O O . GLY A 1 87 ? -4.843 1.467 14.582 1.00 79.75 87 GLY A O 1
ATOM 648 N N . GLY A 1 88 ? -6.518 1.585 16.014 1.00 63.19 88 GLY A N 1
ATOM 649 C CA . GLY A 1 88 ? -6.336 3.026 16.194 1.00 63.19 88 GLY A CA 1
ATOM 650 C C . GLY A 1 88 ? -7.585 3.655 16.771 1.00 63.19 88 GLY A C 1
ATOM 651 O O . GLY A 1 88 ? -8.674 3.212 16.430 1.00 63.19 88 GLY A O 1
ATOM 652 N N . SER A 1 89 ? -7.352 4.602 17.681 1.00 50.69 89 SER A N 1
ATOM 653 C CA . SER A 1 89 ? -8.137 4.907 18.888 1.00 50.69 89 SER A CA 1
ATOM 654 C C . SER A 1 89 ? -9.655 4.970 18.769 1.00 50.69 89 SER A C 1
ATOM 656 O O . SER A 1 89 ? -10.173 5.575 17.810 1.00 50.69 89 SER A O 1
#

Organism: NCBI:txid1777142

Foldseek 3Di:
DVVVVVVVVVVVVVVVVPPDDQQPQPKAQPDDDDDDPVQAFPGWIDSQFKIWTAHDVQKDKAKVCWDDDPRTTIHTGDDPDTDMGIDGD

InterPro domains:
  IPR033645 VirB9/CagX/TrbG, C-terminal [cd06911] (24-83)

pLDDT: mean 84.96, std 14.98, range [50.69, 98.5]

Radius of gyration: 20.79 Å; chains: 1; bounding box: 61×33×40 Å

Sequence (89 aa):
MKHTLSILTLALAAVTLHATAAGTDPLDFDYEIAGNVLERPALVFNDGSDTYFQPRAGQSLRVDGGHSQGPYVVVPGTPEAIRYSAGGS

Secondary structure (DSSP, 8-state):
-HHHHHHHHHHHHHHHTT-PPPP-PPPB------S-GGG--SEEEE-SSEEEEEPPTT-EEEETT-EEETTEEEEES--S---EEEE--